Protein AF-A0A661BY32-F1 (afdb_monomer_lite)

Radius of gyration: 21.43 Å; chains: 1; bounding box: 43×38×57 Å

Foldseek 3Di:
DDDDPDDDDDLVPDPLPCVQQVPAPDPHRPDDGDHCVVPPDDDDPPDDDPPDPPRPPDPPPDDPPDPPPDPPDPPCPCVPPVPDD

pLDDT: mean 77.49, std 12.55, range [54.5, 94.62]

Secondary structure (DSSP, 8-state):
-PPP------TTT-----HHHHT--SSS-S-----HHHH-----TT---TT-TTS-------PPPPTTS-----TTHHHHHS---

Sequence (85 aa):
KHAMFVPLVHSDQCTGCGICEKACPTEKAAIRVVQPELVQGKIGEHYRLGWKVDTPITQEFKTPKRKDGKSAPATGLDYLNQGEL

Structure (mmCIF, N/CA/C/O backbone):
data_AF-A0A661BY32-F1
#
_entry.id   AF-A0A661BY32-F1
#
loop_
_atom_site.group_PDB
_atom_site.id
_atom_site.type_symbol
_atom_site.label_atom_id
_atom_site.label_alt_id
_atom_site.label_comp_id
_atom_site.label_asym_id
_atom_site.label_entity_id
_atom_site.label_seq_id
_atom_site.pdbx_PDB_ins_code
_atom_site.Cartn_x
_atom_site.Cartn_y
_atom_site.Cartn_z
_atom_site.occupancy
_atom_site.B_iso_or_equiv
_atom_site.auth_seq_id
_atom_site.auth_comp_id
_atom_site.auth_asym_id
_atom_site.auth_atom_id
_atom_site.pdbx_PDB_model_num
ATOM 1 N N . LYS A 1 1 ? -6.007 0.116 -30.922 1.00 54.66 1 LYS A N 1
ATOM 2 C CA . LYS A 1 1 ? -6.362 0.106 -29.479 1.00 54.66 1 LYS A CA 1
ATOM 3 C C . LYS A 1 1 ? -5.296 -0.729 -28.775 1.00 54.66 1 LYS A C 1
ATOM 5 O O . LYS A 1 1 ? -5.157 -1.882 -29.152 1.00 54.66 1 LYS A O 1
ATOM 10 N N . HIS A 1 2 ? -4.492 -0.150 -27.882 1.00 71.19 2 HIS A N 1
ATOM 11 C CA . HIS A 1 2 ? -3.432 -0.876 -27.163 1.00 71.19 2 HIS A CA 1
ATOM 12 C C . HIS A 1 2 ? -3.936 -1.333 -25.789 1.00 71.19 2 HIS A C 1
ATOM 14 O O . HIS A 1 2 ? -4.881 -0.747 -25.257 1.00 71.19 2 HIS A O 1
ATOM 20 N N . ALA A 1 3 ? -3.333 -2.387 -25.239 1.00 80.06 3 ALA A N 1
ATOM 21 C CA . ALA A 1 3 ? -3.598 -2.817 -23.871 1.00 80.06 3 ALA A CA 1
ATOM 22 C C . ALA A 1 3 ? -3.084 -1.764 -22.873 1.00 80.06 3 ALA A C 1
ATOM 24 O O . ALA A 1 3 ? -2.021 -1.183 -23.079 1.00 80.06 3 ALA A O 1
ATOM 25 N N . MET A 1 4 ? -3.843 -1.522 -21.802 1.00 78.12 4 MET A N 1
ATOM 26 C CA . MET A 1 4 ? -3.460 -0.622 -20.711 1.00 78.12 4 MET A CA 1
ATOM 27 C C . MET A 1 4 ? -3.012 -1.462 -19.516 1.00 78.12 4 MET A C 1
ATOM 29 O O . MET A 1 4 ? -3.794 -2.253 -18.991 1.00 78.12 4 MET A O 1
ATOM 33 N N . PHE A 1 5 ? -1.770 -1.280 -19.075 1.00 74.00 5 PHE A N 1
ATOM 34 C CA . PHE A 1 5 ? -1.222 -1.963 -17.903 1.00 74.00 5 PHE A CA 1
ATOM 35 C C . PHE A 1 5 ? -1.486 -1.137 -16.642 1.00 74.00 5 PHE A C 1
ATOM 37 O O . PHE A 1 5 ? -0.600 -0.457 -16.130 1.00 74.00 5 PHE A O 1
ATOM 44 N N . VAL A 1 6 ? -2.736 -1.154 -16.173 1.00 83.38 6 VAL A N 1
ATOM 45 C CA . VAL A 1 6 ? -3.121 -0.475 -14.930 1.00 83.38 6 VAL A CA 1
ATOM 46 C C . VAL A 1 6 ? -2.755 -1.375 -13.745 1.00 83.38 6 VAL A C 1
ATOM 48 O O . VAL A 1 6 ? -3.266 -2.495 -13.672 1.00 83.38 6 VAL A O 1
ATOM 51 N N . PRO A 1 7 ? -1.884 -0.932 -12.821 1.00 85.88 7 PRO A N 1
ATOM 52 C CA . PRO A 1 7 ? -1.565 -1.714 -11.634 1.00 85.88 7 PRO A CA 1
ATOM 53 C C . PRO A 1 7 ? -2.801 -1.812 -10.732 1.00 85.88 7 PRO A C 1
ATOM 55 O O . PRO A 1 7 ? -3.360 -0.798 -10.318 1.00 85.88 7 PRO A O 1
ATOM 58 N N . LEU A 1 8 ? -3.217 -3.039 -10.417 1.00 90.12 8 LEU A N 1
ATOM 59 C CA . LEU A 1 8 ? -4.294 -3.330 -9.474 1.00 90.12 8 LEU A CA 1
ATOM 60 C C . LEU A 1 8 ? -3.712 -4.057 -8.264 1.00 90.12 8 LEU A C 1
ATOM 62 O O . LEU A 1 8 ? -2.970 -5.026 -8.416 1.00 90.12 8 LEU A O 1
ATOM 66 N N . VAL A 1 9 ? -4.067 -3.597 -7.066 1.00 90.75 9 VAL A N 1
ATOM 67 C CA . VAL A 1 9 ? -3.671 -4.239 -5.811 1.00 90.75 9 VAL A CA 1
ATOM 68 C C . VAL A 1 9 ? -4.903 -4.706 -5.058 1.00 90.75 9 VAL A C 1
ATOM 70 O O . VAL A 1 9 ? -5.820 -3.930 -4.799 1.00 90.75 9 VAL A O 1
ATOM 73 N N . HIS A 1 10 ? -4.886 -5.977 -4.671 1.00 91.00 10 HIS A N 1
ATOM 74 C CA . HIS A 1 10 ? -5.853 -6.571 -3.759 1.00 91.00 10 HIS A CA 1
ATOM 75 C C . HIS A 1 10 ? -5.350 -6.388 -2.324 1.00 91.00 10 HIS A C 1
ATOM 77 O O . HIS A 1 10 ? -4.450 -7.095 -1.868 1.00 91.00 10 HIS A O 1
ATOM 83 N N . SER A 1 11 ? -5.857 -5.356 -1.644 1.00 88.00 11 SER A N 1
ATOM 84 C CA . SER A 1 11 ? -5.356 -4.923 -0.330 1.00 88.00 11 SER A CA 1
ATOM 85 C C . SER A 1 11 ? -5.473 -5.985 0.764 1.00 88.00 11 SER A C 1
ATOM 87 O O . SER A 1 11 ? -4.657 -5.986 1.679 1.00 88.00 11 SER A O 1
ATOM 89 N N . ASP A 1 12 ? -6.444 -6.889 0.657 1.00 88.25 12 ASP A N 1
ATOM 90 C CA . ASP A 1 12 ? -6.672 -8.038 1.542 1.00 88.25 12 ASP A CA 1
ATOM 91 C C . ASP A 1 12 ? -5.537 -9.073 1.499 1.00 88.25 12 ASP A C 1
ATOM 93 O O . ASP A 1 12 ? -5.289 -9.760 2.486 1.00 88.25 12 ASP A O 1
ATOM 97 N N . GLN A 1 13 ? -4.825 -9.159 0.374 1.00 90.38 13 GLN A N 1
ATOM 98 C CA . GLN A 1 13 ? -3.700 -10.078 0.161 1.00 90.38 13 GLN A CA 1
ATOM 99 C C . GLN A 1 13 ? -2.346 -9.358 0.102 1.00 90.38 13 GLN A C 1
ATOM 101 O O . GLN A 1 13 ? -1.293 -9.990 0.001 1.00 90.38 13 GLN A O 1
ATOM 106 N N . CYS A 1 14 ? -2.347 -8.025 0.145 1.00 91.25 14 CYS A N 1
ATOM 107 C CA . CYS A 1 14 ? -1.129 -7.235 0.097 1.00 91.25 14 CYS A CA 1
ATOM 108 C C . CYS A 1 14 ? -0.354 -7.368 1.412 1.00 91.25 14 CYS A C 1
ATOM 110 O O . CYS A 1 14 ? -0.763 -6.858 2.450 1.00 91.25 14 CYS A O 1
ATOM 112 N N . THR A 1 15 ? 0.819 -7.992 1.354 1.00 91.31 15 THR A N 1
ATOM 113 C CA . THR A 1 15 ? 1.714 -8.150 2.513 1.00 91.31 15 THR A CA 1
ATOM 114 C C . THR A 1 15 ? 2.572 -6.917 2.799 1.00 91.31 15 THR A C 1
ATOM 116 O O . THR A 1 15 ? 3.306 -6.891 3.781 1.00 91.31 15 THR A O 1
ATOM 119 N N . GLY A 1 16 ? 2.549 -5.909 1.923 1.00 91.75 16 GLY A N 1
ATOM 120 C CA . GLY A 1 16 ? 3.436 -4.748 2.027 1.00 91.75 16 GLY A CA 1
ATOM 121 C C . GLY A 1 16 ? 4.903 -5.029 1.663 1.00 91.75 16 GLY A C 1
ATOM 122 O O . GLY A 1 16 ? 5.769 -4.221 1.975 1.00 91.75 16 GLY A O 1
ATOM 123 N N . CYS A 1 17 ? 5.212 -6.143 0.984 1.00 93.56 17 CYS A N 1
ATOM 124 C CA . CYS A 1 17 ? 6.594 -6.545 0.667 1.00 93.56 17 CYS A CA 1
ATOM 125 C C . CYS A 1 17 ? 7.361 -5.617 -0.302 1.00 93.56 17 CYS A C 1
ATOM 127 O O . CYS A 1 17 ? 8.587 -5.699 -0.392 1.00 93.56 17 CYS A O 1
ATOM 129 N N . GLY A 1 18 ? 6.668 -4.772 -1.072 1.00 93.31 18 GLY A N 1
ATOM 130 C CA . GLY A 1 18 ? 7.297 -3.820 -1.999 1.00 93.31 18 GLY A CA 1
ATOM 131 C C . GLY A 1 18 ? 7.846 -4.419 -3.300 1.00 93.31 18 GLY A C 1
ATOM 132 O O . GLY A 1 18 ? 8.473 -3.705 -4.081 1.00 93.31 18 GLY A O 1
ATOM 133 N N . ILE A 1 19 ? 7.615 -5.708 -3.580 1.00 94.19 19 ILE A N 1
ATOM 134 C CA . ILE A 1 19 ? 8.094 -6.351 -4.819 1.00 94.19 19 ILE A CA 1
ATOM 135 C C . ILE A 1 19 ? 7.488 -5.681 -6.060 1.00 94.19 19 ILE A C 1
ATOM 137 O O . ILE A 1 19 ? 8.192 -5.478 -7.042 1.00 94.19 19 ILE A O 1
ATOM 141 N N . CYS A 1 20 ? 6.216 -5.277 -6.007 1.00 94.06 20 CYS A N 1
ATOM 142 C CA . CYS A 1 20 ? 5.540 -4.598 -7.115 1.00 94.06 20 CYS A CA 1
ATOM 143 C C . CYS A 1 20 ? 6.140 -3.223 -7.456 1.00 94.06 20 CYS A C 1
ATOM 145 O O . CYS A 1 20 ? 6.162 -2.846 -8.623 1.00 94.06 20 CYS A O 1
ATOM 147 N N . GLU A 1 21 ? 6.660 -2.493 -6.467 1.00 94.62 21 GLU A N 1
ATOM 148 C CA . GLU A 1 21 ? 7.357 -1.224 -6.691 1.00 94.62 21 GLU A CA 1
ATOM 149 C C . GLU A 1 21 ? 8.721 -1.462 -7.353 1.00 94.62 21 GLU A C 1
ATOM 151 O O . GLU A 1 21 ? 9.052 -0.806 -8.337 1.00 94.62 21 GLU A O 1
ATOM 156 N N . LYS A 1 22 ? 9.477 -2.457 -6.869 1.00 94.44 22 LYS A N 1
ATOM 157 C CA . LYS A 1 22 ? 10.805 -2.814 -7.402 1.00 94.44 22 LYS A CA 1
ATOM 158 C C . LYS A 1 22 ? 10.756 -3.423 -8.802 1.00 94.44 22 LYS A C 1
ATOM 160 O O . LYS A 1 22 ? 11.656 -3.189 -9.598 1.00 94.44 22 LYS A O 1
ATOM 165 N N . ALA A 1 23 ? 9.736 -4.228 -9.084 1.00 94.12 23 ALA A N 1
ATOM 166 C CA . ALA A 1 23 ? 9.556 -4.909 -10.364 1.00 94.12 23 ALA A CA 1
ATOM 167 C C . ALA A 1 23 ? 8.815 -4.050 -11.402 1.00 94.12 23 ALA A C 1
ATOM 169 O O . ALA A 1 23 ? 8.504 -4.539 -12.488 1.00 94.12 23 ALA A O 1
ATOM 170 N N . CYS A 1 24 ? 8.480 -2.800 -11.071 1.00 93.38 24 CYS A N 1
ATOM 171 C CA . CYS A 1 24 ? 7.733 -1.939 -11.971 1.00 93.38 24 CYS A CA 1
ATOM 172 C C . CYS A 1 24 ? 8.552 -1.682 -13.254 1.00 93.38 24 CYS A C 1
ATOM 174 O O . CYS A 1 24 ? 9.689 -1.228 -13.158 1.00 93.38 24 CYS A O 1
ATOM 176 N N . PRO A 1 25 ? 8.006 -1.957 -14.455 1.00 90.62 25 PRO A N 1
ATOM 177 C CA . PRO A 1 25 ? 8.762 -1.859 -15.707 1.00 90.62 25 PRO A CA 1
ATOM 178 C C . PRO A 1 25 ? 8.955 -0.415 -16.196 1.00 90.62 25 PRO A C 1
ATOM 180 O O . PRO A 1 25 ? 9.622 -0.188 -17.202 1.00 90.62 25 PRO A O 1
ATOM 183 N N . THR A 1 26 ? 8.329 0.560 -15.539 1.00 90.94 26 THR A N 1
ATOM 184 C CA . THR A 1 26 ? 8.424 1.978 -15.887 1.00 90.94 26 THR A CA 1
ATOM 185 C C . THR A 1 26 ? 9.601 2.635 -15.175 1.00 90.94 26 THR A C 1
ATOM 187 O O . THR A 1 26 ? 9.944 2.261 -14.058 1.00 90.94 26 THR A O 1
ATOM 190 N N . GLU A 1 27 ? 10.180 3.673 -15.787 1.00 93.62 27 GLU A N 1
ATOM 191 C CA . GLU A 1 27 ? 11.307 4.432 -15.212 1.00 93.62 27 GLU A CA 1
ATOM 192 C C . GLU A 1 27 ? 11.007 4.940 -13.793 1.00 93.62 27 GLU A C 1
ATOM 194 O O . GLU A 1 27 ? 11.845 4.885 -12.895 1.00 93.62 27 GLU A O 1
ATOM 199 N N . LYS A 1 28 ? 9.768 5.387 -13.577 1.00 93.75 28 LYS A N 1
ATOM 200 C CA . LYS A 1 28 ? 9.238 5.716 -12.259 1.00 93.75 28 LYS A CA 1
ATOM 201 C C . LYS A 1 28 ? 8.132 4.735 -11.915 1.00 93.75 28 LYS A C 1
ATOM 203 O O . LYS A 1 28 ? 7.179 4.602 -12.683 1.00 93.75 28 LYS A O 1
ATOM 208 N N . ALA A 1 29 ? 8.242 4.083 -10.760 1.00 93.75 29 ALA A N 1
ATOM 209 C CA . ALA A 1 29 ? 7.245 3.121 -10.318 1.00 93.75 29 ALA A CA 1
ATOM 210 C C . ALA A 1 29 ? 5.849 3.759 -10.232 1.00 93.75 29 ALA A C 1
ATOM 212 O O . ALA A 1 29 ? 5.671 4.823 -9.633 1.00 93.75 29 ALA A O 1
ATOM 213 N N . ALA A 1 30 ? 4.858 3.088 -10.820 1.00 93.31 30 ALA A N 1
ATOM 214 C CA . ALA A 1 30 ? 3.459 3.518 -10.796 1.00 93.31 30 ALA A CA 1
ATOM 215 C C . ALA A 1 30 ? 2.780 3.289 -9.432 1.00 93.31 30 ALA A C 1
ATOM 217 O O . ALA A 1 30 ? 1.687 3.794 -9.189 1.00 93.31 30 ALA A O 1
ATOM 218 N N . ILE A 1 31 ? 3.424 2.532 -8.543 1.00 91.19 31 ILE A N 1
ATOM 219 C CA . ILE A 1 31 ? 2.951 2.225 -7.197 1.00 91.19 31 ILE A CA 1
ATOM 220 C C . ILE A 1 31 ? 4.062 2.459 -6.176 1.00 91.19 31 ILE A C 1
ATOM 222 O O . ILE A 1 31 ? 5.236 2.230 -6.460 1.00 91.19 31 ILE A O 1
ATOM 226 N N . ARG A 1 32 ? 3.666 2.912 -4.985 1.00 91.81 32 ARG A N 1
ATOM 227 C CA . ARG A 1 32 ? 4.520 3.123 -3.814 1.00 91.81 32 ARG A CA 1
ATOM 228 C C . ARG A 1 32 ? 3.976 2.283 -2.669 1.00 91.81 32 ARG A C 1
ATOM 230 O O . ARG A 1 32 ? 2.800 2.425 -2.332 1.00 91.81 32 ARG A O 1
ATOM 237 N N . VAL A 1 33 ? 4.797 1.414 -2.090 1.00 92.00 33 VAL A N 1
ATOM 238 C CA . VAL A 1 33 ? 4.375 0.551 -0.979 1.00 92.00 33 VAL A CA 1
ATOM 239 C C . VAL A 1 33 ? 4.844 1.137 0.346 1.00 92.00 33 VAL A C 1
ATOM 241 O O . VAL A 1 33 ? 6.020 1.418 0.549 1.00 92.00 33 VAL A O 1
ATOM 244 N N . VAL A 1 34 ? 3.898 1.294 1.268 1.00 88.81 34 VAL A N 1
ATOM 245 C CA . VAL A 1 34 ? 4.129 1.701 2.659 1.00 88.81 34 VAL A CA 1
ATOM 246 C C . VAL A 1 34 ? 3.553 0.613 3.566 1.00 88.81 34 VAL A C 1
ATOM 248 O O . VAL A 1 34 ? 2.709 -0.171 3.126 1.00 88.81 34 VAL A O 1
ATOM 251 N N . GLN A 1 35 ? 4.016 0.539 4.817 1.00 84.62 35 GLN A N 1
ATOM 252 C CA . GLN A 1 35 ? 3.497 -0.412 5.802 1.00 84.62 35 GLN A CA 1
ATOM 253 C C . GLN A 1 35 ? 1.964 -0.305 5.884 1.00 84.62 35 GLN A C 1
ATOM 255 O O . GLN A 1 35 ? 1.465 0.783 6.188 1.00 84.62 35 GLN A O 1
ATOM 260 N N . PRO A 1 36 ? 1.218 -1.397 5.618 1.00 84.44 36 PRO A N 1
ATOM 261 C CA . PRO A 1 36 ? -0.241 -1.374 5.546 1.00 84.44 36 PRO A CA 1
ATOM 262 C C . PRO A 1 36 ? -0.904 -0.738 6.767 1.00 84.44 36 PRO A C 1
ATOM 264 O O . PRO A 1 36 ? -1.801 0.081 6.619 1.00 84.44 36 PRO A O 1
ATOM 267 N N . GLU A 1 37 ? -0.405 -1.037 7.963 1.00 83.62 37 GLU A N 1
ATOM 268 C CA . GLU A 1 37 ? -0.935 -0.536 9.237 1.00 83.62 37 GLU A CA 1
ATOM 269 C C . GLU A 1 37 ? -0.913 0.994 9.358 1.00 83.62 37 GLU A C 1
ATOM 271 O O . GLU A 1 37 ? -1.739 1.560 10.071 1.00 83.62 37 GLU A O 1
ATOM 276 N N . LEU A 1 38 ? -0.001 1.668 8.650 1.00 86.06 38 LEU A N 1
ATOM 277 C CA . LEU A 1 38 ? 0.136 3.125 8.685 1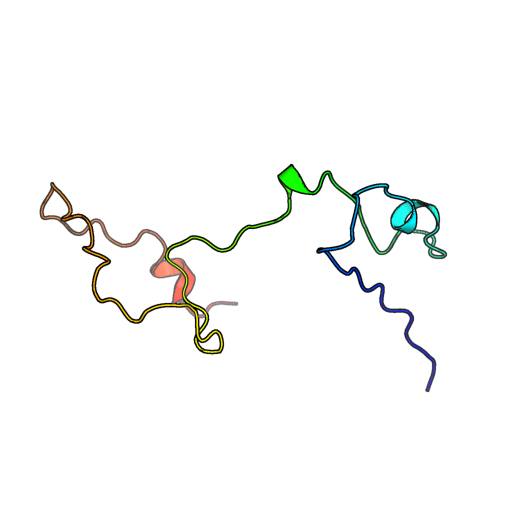.00 86.06 38 LEU A CA 1
ATOM 278 C C . LEU A 1 38 ? -0.796 3.842 7.705 1.00 86.06 38 LEU A C 1
ATOM 280 O O . LEU A 1 38 ? -1.106 5.013 7.906 1.00 86.06 38 LEU A O 1
ATOM 284 N N . VAL A 1 39 ? -1.193 3.174 6.618 1.00 85.50 39 VAL A N 1
ATOM 285 C CA . VAL A 1 39 ? -1.863 3.824 5.476 1.00 85.50 39 VAL A CA 1
ATOM 286 C C . VAL A 1 39 ? -3.241 3.256 5.167 1.00 85.50 39 VAL A C 1
ATOM 288 O O . VAL A 1 39 ? -4.058 3.936 4.548 1.00 85.50 39 VAL A O 1
ATOM 291 N N . GLN A 1 40 ? -3.525 2.019 5.573 1.00 84.44 40 GLN A N 1
ATOM 292 C CA . GLN A 1 40 ? -4.821 1.405 5.334 1.00 84.44 40 GLN A CA 1
ATOM 293 C C . GLN A 1 40 ? -5.846 1.951 6.324 1.00 84.44 40 GLN A C 1
ATOM 295 O O . GLN A 1 40 ? -5.769 1.735 7.533 1.00 84.44 40 GLN A O 1
ATOM 300 N N . GLY A 1 41 ? -6.849 2.637 5.783 1.00 84.06 41 GLY A N 1
ATOM 301 C CA . GLY A 1 41 ? -8.040 2.991 6.536 1.00 84.06 41 GLY A CA 1
ATOM 302 C C . GLY A 1 41 ? -8.832 1.744 6.928 1.00 84.06 41 GLY A C 1
ATOM 303 O O . GLY A 1 41 ? -8.877 0.754 6.196 1.00 84.06 41 GLY A O 1
ATOM 304 N N . LYS A 1 42 ? -9.497 1.811 8.079 1.00 85.00 42 LYS A N 1
ATOM 305 C CA . LYS A 1 42 ? -10.500 0.829 8.493 1.00 85.00 42 LYS A CA 1
ATOM 306 C C . LYS A 1 42 ? -11.855 1.505 8.526 1.00 85.00 42 LYS A C 1
ATOM 308 O O . LYS A 1 42 ? -11.970 2.667 8.916 1.00 85.00 42 LYS A O 1
ATOM 313 N N . ILE A 1 43 ? -12.876 0.771 8.105 1.00 83.25 43 ILE A N 1
ATOM 314 C CA . ILE A 1 43 ? -14.245 1.251 8.220 1.00 83.25 43 ILE A CA 1
ATOM 315 C C . ILE A 1 43 ? -14.599 1.301 9.708 1.00 83.25 43 ILE A C 1
ATOM 317 O O . ILE A 1 43 ? -14.322 0.355 10.442 1.00 83.25 43 ILE A O 1
ATOM 321 N N . GLY A 1 44 ? -15.112 2.438 10.175 1.00 80.75 44 GLY A N 1
ATOM 322 C CA . GLY A 1 44 ? -15.476 2.581 11.581 1.00 80.75 44 GLY A CA 1
ATOM 323 C C . GLY A 1 44 ? -16.704 1.736 11.917 1.00 80.75 44 GLY A C 1
ATOM 324 O O . GLY A 1 44 ? -17.594 1.600 11.084 1.00 80.75 44 GLY A O 1
ATOM 325 N N . GLU A 1 45 ? -16.7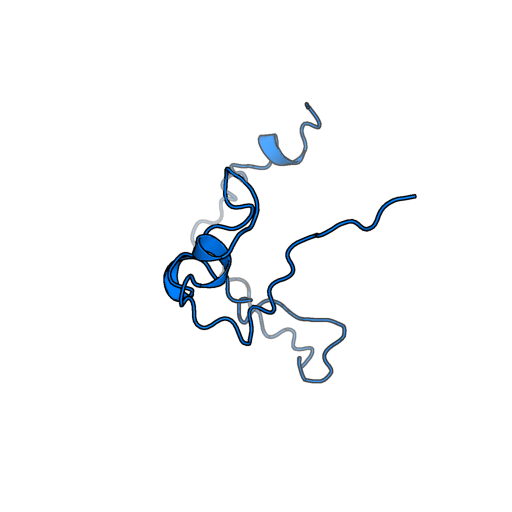95 1.257 13.159 1.00 78.38 45 GLU A N 1
ATOM 326 C CA . GLU A 1 45 ? -17.926 0.447 13.662 1.00 78.38 45 GLU A CA 1
ATOM 327 C C . GLU A 1 45 ? -19.301 1.120 13.478 1.00 78.38 45 GLU A C 1
ATOM 329 O O . GLU A 1 45 ? -20.336 0.469 13.408 1.00 78.38 45 GLU A O 1
ATOM 334 N N . HIS A 1 46 ? -19.324 2.450 13.384 1.00 74.62 46 HIS A N 1
ATOM 335 C CA . HIS A 1 46 ? -20.541 3.232 13.171 1.00 74.62 46 HIS A CA 1
ATOM 336 C C . HIS A 1 46 ? -21.010 3.252 11.705 1.00 74.62 46 HIS A C 1
ATOM 338 O O . HIS A 1 46 ? -22.122 3.707 11.428 1.00 74.62 46 HIS A O 1
ATOM 344 N N . TYR A 1 47 ? -20.172 2.822 10.757 1.00 76.38 47 TYR A N 1
ATOM 345 C CA . TYR A 1 47 ? -20.480 2.856 9.333 1.00 76.38 47 TYR A CA 1
ATOM 346 C C . TYR A 1 47 ? -21.146 1.555 8.890 1.00 76.38 47 TYR A C 1
ATOM 348 O O . TYR A 1 47 ? -20.637 0.456 9.100 1.00 76.38 47 TYR A O 1
ATOM 356 N N . ARG A 1 48 ? -22.305 1.688 8.246 1.00 77.12 48 ARG A N 1
ATOM 357 C CA . ARG A 1 48 ? -23.207 0.573 7.959 1.00 77.12 48 ARG A CA 1
ATOM 358 C C . ARG A 1 48 ? -23.301 0.351 6.456 1.00 77.12 48 ARG A C 1
ATOM 360 O O . ARG A 1 48 ? -23.700 1.245 5.714 1.00 77.12 48 ARG A O 1
ATOM 367 N N . LEU A 1 49 ? -22.928 -0.845 6.010 1.00 80.44 49 LEU A N 1
ATOM 368 C CA . LEU A 1 49 ? -22.950 -1.226 4.600 1.00 80.44 49 LEU A CA 1
ATOM 369 C C . LEU A 1 49 ? -24.336 -1.769 4.245 1.00 80.44 49 LEU A C 1
ATOM 371 O O . LEU A 1 49 ? -24.675 -2.883 4.629 1.00 80.44 49 LEU A O 1
ATOM 375 N N . GLY A 1 50 ? -25.133 -1.002 3.497 1.00 76.38 50 GLY A N 1
ATOM 376 C CA . GLY A 1 50 ? -26.522 -1.364 3.174 1.00 76.38 50 GLY A CA 1
ATOM 377 C C . GLY A 1 50 ? -26.693 -2.663 2.369 1.00 76.38 50 GLY A C 1
ATOM 378 O O . GLY A 1 50 ? -27.786 -3.211 2.323 1.00 76.38 50 GLY A O 1
ATOM 379 N N . TRP A 1 51 ? -25.619 -3.174 1.760 1.00 82.19 51 TRP A N 1
ATOM 380 C CA . TRP A 1 51 ? -25.593 -4.450 1.034 1.00 82.19 51 TRP A CA 1
ATOM 381 C C . TRP A 1 51 ? -25.105 -5.640 1.877 1.00 82.19 51 TRP A C 1
ATOM 383 O O . TRP A 1 51 ? -24.971 -6.746 1.357 1.00 82.19 51 TRP A O 1
ATOM 393 N N . LYS A 1 52 ? -24.808 -5.428 3.164 1.00 77.69 52 LYS A N 1
ATOM 394 C CA . LYS A 1 52 ? -24.411 -6.470 4.116 1.00 77.69 52 LYS A CA 1
ATOM 395 C C . LYS A 1 52 ? -25.561 -6.782 5.076 1.00 77.69 52 LYS A C 1
ATOM 397 O O . LYS A 1 52 ? -26.060 -5.895 5.768 1.00 77.69 52 LYS A O 1
ATOM 402 N N . VAL A 1 53 ? -25.972 -8.050 5.110 1.00 68.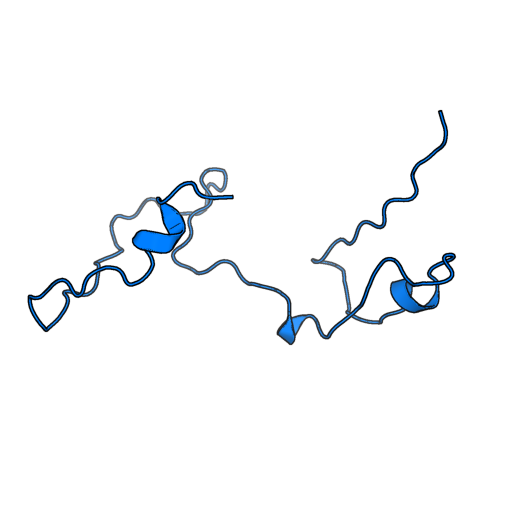88 53 VAL A N 1
ATOM 403 C CA . VAL A 1 53 ? -27.135 -8.543 5.879 1.00 68.88 53 VAL A CA 1
ATOM 404 C C . VAL A 1 53 ? -26.858 -8.564 7.390 1.00 68.88 53 VAL A C 1
ATOM 406 O O . VAL A 1 53 ? -27.766 -8.434 8.203 1.00 68.88 53 VAL A O 1
ATOM 409 N N . ASP A 1 54 ? -25.588 -8.663 7.764 1.00 67.56 54 ASP A N 1
ATOM 410 C CA . ASP A 1 54 ? -25.039 -8.751 9.118 1.00 67.56 54 ASP A CA 1
ATOM 411 C C . ASP A 1 54 ? -24.846 -7.390 9.811 1.00 67.56 54 ASP A C 1
ATOM 413 O O . ASP A 1 54 ? -24.201 -7.309 10.853 1.00 67.56 54 ASP A O 1
ATOM 417 N N . THR A 1 55 ? -25.430 -6.310 9.278 1.00 63.06 55 THR A N 1
ATOM 418 C CA . THR A 1 55 ? -25.443 -5.002 9.952 1.00 63.06 55 THR A CA 1
ATOM 419 C C . THR A 1 55 ? -26.810 -4.751 10.596 1.00 63.06 55 THR A C 1
ATOM 421 O O . THR A 1 55 ? -27.689 -4.166 9.954 1.00 63.06 55 THR A O 1
ATOM 424 N N . PRO A 1 56 ? -27.047 -5.180 11.854 1.00 63.31 56 PRO A N 1
ATOM 425 C CA . PRO A 1 56 ? -28.366 -5.058 12.464 1.00 63.31 56 PRO A CA 1
ATOM 426 C C . PRO A 1 56 ? -28.825 -3.593 12.426 1.00 63.31 56 PRO A C 1
ATOM 428 O O . PRO A 1 56 ? -28.086 -2.676 12.794 1.00 63.31 56 PRO A O 1
ATOM 431 N N . ILE A 1 57 ? -30.030 -3.350 11.894 1.00 61.53 57 ILE A N 1
ATOM 432 C CA . ILE A 1 57 ? -30.635 -2.015 11.841 1.00 61.53 57 ILE A CA 1
ATOM 433 C C . ILE A 1 57 ? -31.112 -1.635 13.229 1.00 61.53 57 ILE A C 1
ATOM 435 O O . ILE A 1 57 ? -32.286 -1.754 13.551 1.00 61.53 57 ILE A O 1
ATOM 439 N N . THR A 1 58 ? -30.175 -1.158 14.046 1.00 61.91 58 THR A N 1
ATOM 440 C CA . THR A 1 58 ? -30.464 -0.658 15.383 1.00 61.91 58 THR A CA 1
ATOM 441 C C . THR A 1 58 ? -30.377 0.868 15.402 1.00 61.91 58 THR A C 1
ATOM 443 O O . THR A 1 58 ? -29.498 1.485 14.797 1.00 61.91 58 THR A O 1
ATOM 446 N N . GLN A 1 59 ? -31.324 1.507 16.092 1.00 63.22 59 GLN A N 1
ATOM 447 C CA . GLN A 1 59 ? -31.285 2.940 16.423 1.00 63.22 59 GLN A CA 1
ATOM 448 C C . GLN A 1 59 ? -30.399 3.207 17.657 1.00 63.22 59 GLN A C 1
ATOM 450 O O . GLN A 1 59 ? -30.560 4.206 18.352 1.00 63.22 59 GLN A O 1
ATOM 455 N N . GLU A 1 60 ? -29.481 2.293 17.976 1.00 63.78 60 GLU A N 1
ATOM 456 C CA . GLU A 1 60 ? -28.720 2.294 19.231 1.00 63.78 60 GLU A CA 1
ATOM 457 C C . GLU A 1 60 ? -27.677 3.408 19.305 1.00 63.78 60 GLU A C 1
ATOM 459 O O . GLU A 1 60 ? -27.197 3.731 20.395 1.00 63.78 60 GLU A O 1
ATOM 464 N N . PHE A 1 61 ? -27.357 4.041 18.173 1.00 67.31 61 PHE A N 1
ATOM 465 C CA . PHE A 1 61 ? -26.473 5.193 18.154 1.00 67.31 61 PHE A CA 1
ATOM 466 C C . PHE A 1 61 ? -27.147 6.402 18.819 1.00 67.31 61 PHE A C 1
ATOM 468 O O . PHE A 1 61 ? -27.817 7.216 18.185 1.00 67.31 61 PHE A O 1
ATOM 475 N N . LYS A 1 62 ? -26.949 6.529 20.133 1.00 66.31 62 LYS A N 1
ATOM 476 C CA . LYS A 1 62 ? -27.260 7.742 20.886 1.00 66.31 62 LYS A CA 1
ATOM 477 C C . LYS A 1 62 ? -26.142 8.743 20.652 1.00 66.31 62 LYS A C 1
ATOM 479 O O . LYS A 1 62 ? -25.044 8.588 21.184 1.00 66.31 62 LYS A O 1
ATOM 484 N N . THR A 1 63 ? -26.430 9.791 19.890 1.00 61.00 63 THR A N 1
ATOM 485 C CA . THR A 1 63 ? -25.528 10.934 19.755 1.00 61.00 63 THR A CA 1
ATOM 486 C C . THR A 1 63 ? -25.183 11.449 21.156 1.00 61.00 63 THR A C 1
ATOM 488 O O . THR A 1 63 ? -26.103 11.718 21.939 1.00 61.00 63 THR A O 1
ATOM 491 N N . PRO A 1 64 ? -23.894 11.590 21.517 1.00 67.00 64 PRO A N 1
ATOM 492 C CA . PRO A 1 64 ? -23.543 12.198 22.789 1.00 67.00 64 PRO A CA 1
ATOM 493 C C . PRO A 1 64 ? -24.157 13.599 22.832 1.00 67.00 64 PRO A C 1
ATOM 495 O O . PRO A 1 64 ? -23.959 14.406 21.920 1.00 67.00 64 PRO A O 1
ATOM 498 N N . LYS A 1 65 ? -24.939 13.895 23.878 1.00 67.81 65 LYS A N 1
ATOM 499 C CA . LYS A 1 65 ? -25.463 15.249 24.073 1.00 67.81 65 LYS A CA 1
ATOM 500 C C . LYS A 1 65 ? -24.263 16.184 24.255 1.00 67.81 65 LYS A C 1
ATOM 502 O O . LYS A 1 65 ? -23.488 15.995 25.193 1.00 67.81 65 LYS A O 1
ATOM 507 N N . ARG A 1 66 ? 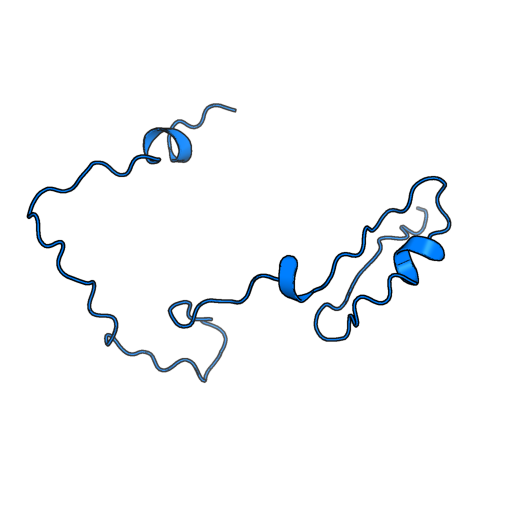-24.097 17.174 23.364 1.00 61.91 66 ARG A N 1
ATOM 508 C CA . ARG A 1 66 ? -23.126 18.267 23.563 1.00 61.91 66 ARG A CA 1
ATOM 509 C C . ARG A 1 66 ? -23.379 18.861 24.945 1.00 61.91 66 ARG A C 1
ATOM 511 O O . ARG A 1 66 ? -24.502 19.270 25.231 1.00 61.91 66 ARG A O 1
ATOM 518 N N . LYS A 1 67 ? -22.345 18.899 25.787 1.00 64.06 67 LYS A N 1
ATOM 519 C CA . LYS A 1 67 ? -22.450 19.378 27.173 1.00 64.06 67 LYS A CA 1
ATOM 520 C C . LYS A 1 67 ? -22.765 20.877 27.261 1.00 64.06 67 LYS A C 1
ATOM 522 O O . LYS A 1 67 ? -23.267 21.325 28.283 1.00 64.06 67 LYS A O 1
ATOM 527 N N . ASP A 1 68 ? -22.561 21.620 26.173 1.00 67.00 68 ASP A N 1
ATOM 528 C CA . ASP A 1 68 ? -22.413 23.076 26.257 1.00 67.00 68 ASP A CA 1
ATOM 529 C C . ASP A 1 68 ? -23.581 23.863 25.642 1.00 67.00 68 ASP A C 1
ATOM 531 O O . ASP A 1 68 ? -23.531 25.090 25.600 1.00 67.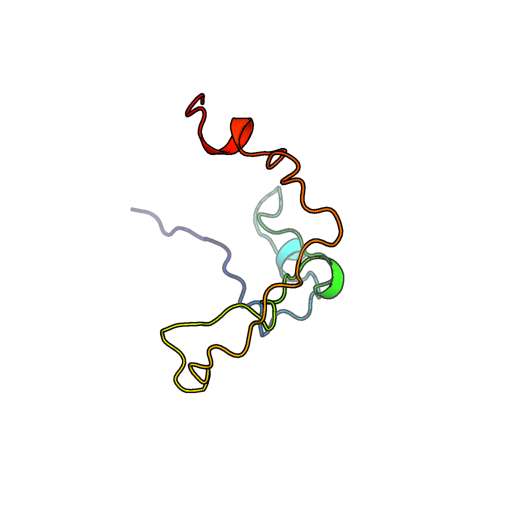00 68 ASP A O 1
ATOM 535 N N . GLY A 1 69 ? -24.620 23.190 25.122 1.00 56.88 69 GLY A N 1
ATOM 536 C CA . GLY A 1 69 ? -25.845 23.817 24.584 1.00 56.88 69 GLY A CA 1
ATOM 537 C C . GLY A 1 69 ? -25.660 24.765 23.386 1.00 56.88 69 GLY A C 1
ATOM 538 O O . GLY A 1 69 ? -26.638 25.171 22.767 1.00 56.88 69 GLY A O 1
ATOM 539 N N . LYS A 1 70 ? -24.422 25.101 23.022 1.00 60.62 70 LYS A N 1
ATOM 540 C CA . LYS A 1 70 ? -24.066 25.967 21.903 1.00 60.62 70 LYS A CA 1
ATOM 541 C C . LYS A 1 70 ? -23.566 25.101 20.761 1.00 60.62 70 LYS A C 1
ATOM 543 O O . LYS A 1 70 ? -22.551 24.409 20.880 1.00 60.62 70 LYS A O 1
ATOM 548 N N . SER A 1 71 ? -24.270 25.139 19.635 1.00 59.88 71 SER A N 1
ATOM 549 C CA . SER A 1 71 ? -23.730 24.649 18.377 1.00 59.88 71 SER A CA 1
ATOM 550 C C . SER A 1 71 ? -22.568 25.559 17.977 1.00 59.88 71 SER A C 1
ATOM 552 O O . SER A 1 71 ? -22.787 26.609 17.383 1.00 59.88 71 SER A O 1
ATOM 554 N N . ALA A 1 72 ? -21.328 25.197 18.322 1.00 62.62 72 ALA A N 1
ATOM 555 C CA . ALA A 1 72 ? -20.183 25.759 17.608 1.00 62.62 72 ALA A CA 1
ATOM 556 C C . ALA A 1 72 ? -20.445 25.532 16.110 1.00 62.62 72 ALA A C 1
ATOM 558 O O . ALA A 1 72 ? -20.844 24.407 15.763 1.00 62.62 72 ALA A O 1
ATOM 559 N N . PRO A 1 73 ? -20.305 26.572 15.271 1.00 65.25 73 PRO A N 1
ATOM 560 C CA . PRO A 1 73 ? -20.522 26.445 13.840 1.00 65.25 73 PRO A CA 1
ATOM 561 C C . PRO A 1 73 ? -19.617 25.332 13.312 1.00 65.25 73 PRO A C 1
ATOM 563 O O . PRO A 1 73 ? -18.486 25.176 13.773 1.00 65.25 73 PRO A O 1
ATOM 566 N N . ALA A 1 74 ? -20.134 24.508 12.402 1.00 66.12 74 ALA A N 1
ATOM 567 C CA . ALA A 1 74 ? -19.321 23.488 11.759 1.00 66.12 74 ALA A CA 1
ATOM 568 C C . ALA A 1 74 ? -18.201 24.201 10.986 1.00 66.12 74 ALA A C 1
ATOM 570 O O . ALA A 1 74 ? -18.464 24.833 9.968 1.00 66.12 74 ALA A O 1
ATOM 571 N N . THR A 1 75 ? -16.961 24.115 11.472 1.00 63.34 75 THR A N 1
ATOM 572 C CA . THR A 1 75 ? -15.795 24.891 10.999 1.00 63.34 75 THR A CA 1
ATOM 573 C C . THR A 1 75 ? -15.284 24.485 9.607 1.00 63.34 75 THR A C 1
ATOM 575 O O . THR A 1 75 ? -14.141 24.753 9.264 1.00 63.34 75 THR A O 1
ATOM 578 N N . GLY A 1 76 ? -16.112 23.810 8.811 1.00 65.88 76 GLY A N 1
ATOM 579 C CA . GLY A 1 76 ? -15.831 23.405 7.432 1.00 65.88 76 GLY A CA 1
ATOM 580 C C . GLY A 1 76 ? -17.048 23.519 6.512 1.00 65.88 76 GLY A C 1
ATOM 581 O O . GLY A 1 76 ? -16.989 23.062 5.375 1.00 65.88 76 GLY A O 1
ATOM 582 N N . LEU A 1 77 ? -18.154 24.107 6.988 1.00 64.56 77 LEU A N 1
ATOM 583 C CA . LEU A 1 77 ? -19.359 24.297 6.176 1.00 64.56 77 LEU A CA 1
ATOM 584 C C . LEU A 1 77 ? -19.110 25.270 5.017 1.00 64.56 77 LEU A C 1
ATOM 586 O O . LEU A 1 77 ? -19.672 25.084 3.939 1.00 64.56 77 LEU A O 1
ATOM 590 N N . ASP A 1 78 ? -18.221 26.236 5.250 1.00 66.69 78 ASP A N 1
ATOM 591 C CA . ASP A 1 78 ? -17.722 27.190 4.265 1.00 66.69 78 ASP A CA 1
ATOM 592 C C . ASP A 1 78 ? -17.001 26.458 3.122 1.00 66.69 78 ASP A C 1
ATOM 594 O O . ASP A 1 78 ? -17.351 26.609 1.960 1.00 66.69 78 ASP A O 1
ATOM 598 N N . TYR A 1 79 ? -16.086 25.543 3.444 1.00 66.44 79 TYR A N 1
ATOM 599 C CA . TYR A 1 79 ? -15.322 24.794 2.442 1.00 66.44 79 TYR A CA 1
ATOM 600 C C . TYR A 1 79 ? -16.169 23.796 1.631 1.00 66.44 79 TYR A C 1
ATOM 602 O O . TYR A 1 79 ? -15.939 23.600 0.443 1.00 66.44 79 TYR A O 1
ATOM 610 N N . LEU A 1 80 ? -17.157 23.151 2.258 1.00 67.19 80 LEU A N 1
ATOM 611 C CA . LEU A 1 80 ? -17.899 22.046 1.637 1.00 67.19 80 LEU A CA 1
ATOM 612 C C . LEU A 1 80 ? -19.078 22.483 0.755 1.00 67.19 80 LEU A C 1
ATOM 614 O O . LEU A 1 80 ? -19.622 21.645 0.041 1.00 67.19 80 LEU A O 1
ATOM 618 N N . ASN A 1 81 ? -19.488 23.755 0.800 1.00 66.25 81 ASN A N 1
ATOM 619 C CA . ASN A 1 81 ? -20.701 24.220 0.111 1.00 66.25 81 ASN A CA 1
ATOM 620 C C . ASN A 1 81 ? -20.514 25.491 -0.728 1.00 66.25 81 ASN A C 1
ATOM 622 O O . ASN A 1 81 ? -21.486 25.968 -1.309 1.00 66.25 81 ASN A O 1
ATOM 626 N N . GLN A 1 82 ? -19.303 26.050 -0.801 1.00 65.81 82 GLN A N 1
ATOM 627 C CA . GLN A 1 82 ? -19.062 27.286 -1.555 1.00 65.81 82 GLN A CA 1
ATOM 628 C C . GLN A 1 82 ? -18.907 27.078 -3.066 1.00 65.81 82 GLN A C 1
ATOM 630 O O . GLN A 1 82 ? -18.992 28.047 -3.806 1.00 65.81 82 GLN A O 1
ATOM 635 N N . GLY A 1 83 ? -18.755 25.838 -3.548 1.00 59.97 83 GLY A N 1
ATOM 636 C CA . GLY A 1 83 ? -18.801 25.534 -4.985 1.00 59.97 83 GLY A CA 1
ATOM 637 C C . GLY A 1 83 ? -17.715 26.202 -5.839 1.00 59.97 83 GLY A C 1
ATOM 638 O O . GLY A 1 83 ? -17.800 26.131 -7.062 1.00 59.97 83 GLY A O 1
ATOM 639 N N . GLU A 1 84 ? -16.708 26.828 -5.228 1.00 62.59 84 GLU A N 1
ATOM 640 C CA . GLU A 1 84 ? -15.580 27.424 -5.939 1.00 62.59 84 GLU A CA 1
ATOM 641 C C . GLU A 1 84 ? -14.488 26.368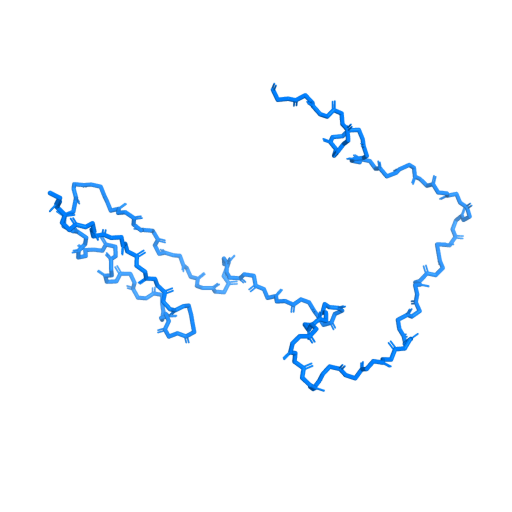 -6.168 1.00 62.59 84 GLU A C 1
ATOM 643 O O . GLU A 1 84 ? -13.836 25.897 -5.232 1.00 62.59 84 GLU A O 1
ATOM 648 N N . LEU A 1 85 ? -14.333 25.992 -7.440 1.00 54.50 85 LEU A N 1
ATOM 649 C CA . LEU A 1 85 ? -13.162 25.351 -8.042 1.00 54.50 85 LEU A CA 1
ATOM 650 C C . LEU A 1 85 ? -12.610 26.288 -9.116 1.00 54.50 85 LEU A C 1
ATOM 652 O O . LEU A 1 85 ? -13.439 26.825 -9.887 1.00 54.50 85 LEU A O 1
#